Protein AF-A0A843H5Z6-F1 (afdb_monomer_lite)

Sequence (113 aa):
MSYNEYWYGNPEKLKYYREMDKINRKRKNFELWLQGRYIYEAVICASPATNPLSKAKKCYPYPDSPFPMSKKEAEEMAEAKRIEQYHEMLDRMKAEYDMQEIKKGGERNGRNN

pLDDT: mean 86.99, std 11.26, range [46.91, 97.69]

Secondary structure (DSSP, 8-state):
--HHHHHSS-TTHHHHHHHHHHHHHHHHHHHHHHHHHHHHHHHHHHHHHH-TT-S--SPPPPPSSPPPSSHHHHHHHHHHHHHHHHHHHHHHHHHHHHHHHHHHHHHHHTT--

Structure (mmCIF, N/CA/C/O backbone):
data_AF-A0A843H5Z6-F1
#
_entry.id   AF-A0A843H5Z6-F1
#
loop_
_atom_site.group_PDB
_atom_site.id
_atom_site.type_symbol
_atom_site.label_atom_id
_atom_site.label_alt_id
_atom_site.label_comp_id
_atom_site.label_asym_id
_atom_site.label_entity_id
_atom_site.label_seq_id
_atom_site.pdbx_PDB_ins_code
_atom_site.Cartn_x
_atom_site.Cartn_y
_atom_site.Cartn_z
_atom_site.occupancy
_atom_site.B_iso_or_equiv
_atom_site.auth_seq_id
_atom_site.auth_comp_id
_atom_site.auth_asym_id
_atom_site.auth_atom_id
_atom_site.pdbx_PDB_model_num
ATOM 1 N N . MET A 1 1 ? -25.137 -10.846 16.459 1.00 66.56 1 MET A N 1
ATOM 2 C CA . MET A 1 1 ? -25.658 -11.471 17.690 1.00 66.56 1 MET A CA 1
ATOM 3 C C . MET A 1 1 ? -26.375 -12.741 17.280 1.00 66.56 1 MET A C 1
ATOM 5 O O . MET A 1 1 ? -27.206 -12.659 16.382 1.00 66.56 1 MET A O 1
ATOM 9 N N . SER A 1 2 ? -26.024 -13.893 17.847 1.00 80.12 2 SER A N 1
ATOM 10 C CA . SER A 1 2 ? -26.783 -15.132 17.609 1.00 80.12 2 SER A CA 1
ATOM 11 C C . SER A 1 2 ? -28.034 -15.190 18.503 1.00 80.12 2 SER A C 1
ATOM 13 O O . SER A 1 2 ? -28.127 -14.438 19.473 1.00 80.12 2 SER A O 1
ATOM 15 N N . TYR A 1 3 ? -28.989 -16.081 18.201 1.00 80.69 3 TYR A N 1
ATOM 16 C CA . TYR A 1 3 ? -30.232 -16.243 18.976 1.00 80.69 3 TYR A CA 1
ATOM 17 C C . TYR A 1 3 ? -29.973 -16.534 20.465 1.00 80.69 3 TYR A C 1
ATOM 19 O O . TYR A 1 3 ? -30.519 -15.859 21.334 1.00 80.69 3 TYR A O 1
ATOM 27 N N . ASN A 1 4 ? -29.073 -17.475 20.768 1.00 81.44 4 ASN A N 1
ATOM 28 C CA . ASN A 1 4 ? -28.714 -17.810 22.151 1.00 81.44 4 ASN A CA 1
ATOM 29 C C . ASN A 1 4 ? -28.048 -16.640 22.882 1.00 81.44 4 ASN A C 1
ATOM 31 O O . ASN A 1 4 ? -28.260 -16.439 24.071 1.00 81.44 4 ASN A O 1
ATOM 35 N N . GLU A 1 5 ? -27.262 -15.840 22.170 1.00 77.69 5 GLU A N 1
ATOM 36 C CA . GLU A 1 5 ? -26.554 -14.699 22.747 1.00 77.69 5 GLU A CA 1
ATOM 37 C C . GLU A 1 5 ? -27.476 -13.500 23.010 1.00 77.69 5 GLU A C 1
ATOM 39 O O . GLU A 1 5 ? -27.168 -12.667 23.855 1.00 77.69 5 GLU A 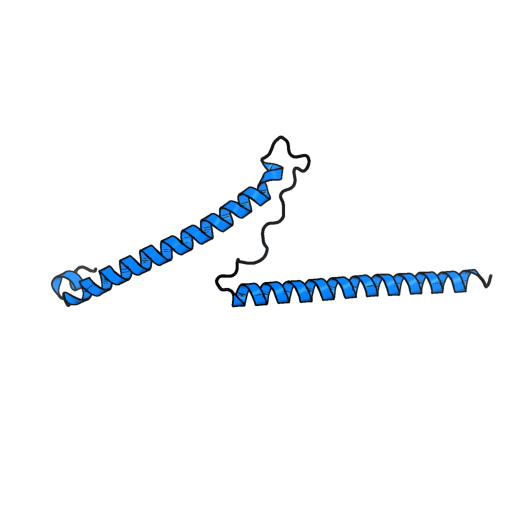O 1
ATOM 44 N N . TYR A 1 6 ? -28.622 -13.432 22.327 1.00 76.75 6 TYR A N 1
ATOM 45 C CA . TYR A 1 6 ? -29.661 -12.436 22.579 1.00 76.75 6 TYR A CA 1
ATOM 46 C C . TYR A 1 6 ? -30.485 -12.754 23.837 1.00 76.75 6 TYR A C 1
ATOM 48 O O . TYR A 1 6 ? -30.759 -11.849 24.618 1.00 76.75 6 TYR A O 1
ATOM 56 N N . TRP A 1 7 ? -30.850 -14.026 24.048 1.00 81.56 7 TRP A N 1
ATOM 57 C CA . TRP A 1 7 ? -31.701 -14.443 25.174 1.00 81.56 7 TRP A CA 1
ATOM 58 C C . TRP A 1 7 ? -30.931 -14.792 26.451 1.00 81.56 7 TRP A C 1
ATOM 60 O O . TRP A 1 7 ? -31.412 -14.513 27.545 1.00 81.56 7 TRP A O 1
ATOM 70 N N . TYR A 1 8 ? -29.742 -15.387 26.320 1.00 83.44 8 TYR A N 1
ATOM 71 C CA . TYR A 1 8 ? -28.949 -15.892 27.450 1.00 83.44 8 TYR A CA 1
ATOM 72 C C . TYR A 1 8 ? -27.614 -15.155 27.637 1.00 83.44 8 TYR A C 1
ATOM 74 O O . TYR A 1 8 ? -26.826 -15.498 28.517 1.00 83.44 8 TYR A O 1
ATOM 82 N N . GLY A 1 9 ? -27.311 -14.169 26.788 1.00 80.50 9 GLY A N 1
ATOM 83 C CA . GLY A 1 9 ? -26.059 -13.420 26.849 1.00 80.50 9 GLY A CA 1
ATOM 84 C C . GLY A 1 9 ? -26.050 -12.313 27.905 1.00 80.50 9 GLY A C 1
ATOM 85 O O . GLY A 1 9 ? -27.087 -11.827 28.346 1.00 80.50 9 GLY A O 1
ATOM 86 N N . ASN A 1 10 ? -24.846 -11.863 28.273 1.00 83.75 10 ASN A N 1
ATOM 87 C CA . ASN A 1 10 ? -24.678 -10.672 29.105 1.00 83.75 10 ASN A CA 1
ATOM 88 C C . ASN A 1 10 ? -25.042 -9.398 28.294 1.00 83.75 10 ASN A C 1
ATOM 90 O O . ASN A 1 10 ? -24.396 -9.144 27.268 1.00 83.75 10 ASN A O 1
ATOM 94 N N . PRO A 1 11 ? -26.007 -8.569 28.748 1.00 79.06 11 PRO A N 1
ATOM 95 C CA . PRO A 1 11 ? -26.407 -7.327 28.078 1.00 79.06 11 PRO A CA 1
ATOM 96 C C . PRO A 1 11 ? -25.265 -6.306 27.908 1.00 79.06 11 PRO A C 1
ATOM 98 O O . PRO A 1 11 ? -25.302 -5.498 26.978 1.00 79.06 11 PRO A O 1
ATOM 101 N N . GLU A 1 12 ? -24.203 -6.366 28.718 1.00 83.81 12 GLU A N 1
ATOM 102 C CA . GLU A 1 12 ? -23.014 -5.512 28.568 1.00 83.81 12 GLU A CA 1
ATOM 103 C C . GLU A 1 12 ? -22.273 -5.731 27.239 1.00 83.81 12 GLU A C 1
ATOM 105 O O . GLU A 1 12 ? -21.664 -4.797 26.705 1.00 83.81 12 GLU A O 1
ATOM 110 N N . LYS A 1 13 ? -22.378 -6.926 26.634 1.00 84.25 13 LYS A N 1
ATOM 111 C CA . LYS A 1 13 ? -21.783 -7.236 25.319 1.00 84.25 13 LYS A CA 1
ATOM 112 C C . LYS A 1 13 ? -22.261 -6.288 24.219 1.00 84.25 13 LYS A C 1
ATOM 114 O O . LYS A 1 13 ? -21.505 -5.981 23.296 1.00 84.25 13 LYS A O 1
ATOM 119 N N . LEU A 1 14 ? -23.487 -5.769 24.330 1.00 84.19 14 LEU A N 1
ATOM 120 C CA . LEU A 1 14 ? -24.053 -4.836 23.357 1.00 84.19 14 LEU A CA 1
ATOM 121 C C . LEU A 1 14 ? -23.208 -3.560 23.225 1.00 84.19 14 LEU A C 1
ATOM 123 O O . LEU A 1 14 ? -23.060 -3.034 22.120 1.00 84.19 14 LEU A O 1
ATOM 127 N N . LYS A 1 15 ? -22.617 -3.078 24.328 1.00 88.94 15 LYS A N 1
ATOM 128 C CA . LYS A 1 15 ? -21.718 -1.915 24.317 1.00 88.94 15 LYS A CA 1
ATOM 129 C C . LYS A 1 15 ? -20.490 -2.193 23.451 1.00 88.94 15 LYS A C 1
ATOM 131 O O . LYS A 1 15 ? -20.154 -1.386 22.589 1.00 88.94 15 LYS A O 1
ATOM 136 N N . TYR A 1 16 ? -19.870 -3.356 23.631 1.0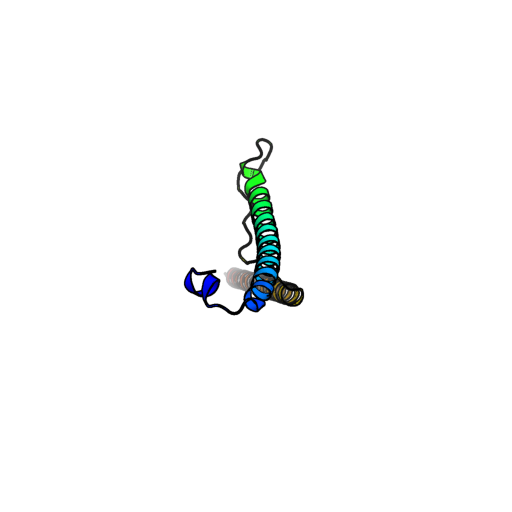0 91.19 16 TYR A N 1
ATOM 137 C CA . TYR A 1 16 ? -18.682 -3.746 22.876 1.00 91.19 16 TYR A CA 1
ATOM 138 C C . TYR A 1 16 ? -18.976 -3.961 21.391 1.00 91.19 16 TYR A C 1
ATOM 140 O O . TYR A 1 16 ? -18.203 -3.492 20.562 1.00 91.19 16 TYR A O 1
ATOM 148 N N . TYR A 1 17 ? -20.112 -4.566 21.025 1.00 90.38 17 TYR A N 1
ATOM 149 C CA . TYR A 1 17 ? -20.489 -4.704 19.612 1.00 90.38 17 TYR A CA 1
ATOM 150 C C . TYR A 1 17 ? -20.694 -3.357 18.916 1.00 90.38 17 TYR A C 1
ATOM 152 O O . TYR A 1 17 ? -20.300 -3.201 17.762 1.00 90.38 17 TYR A O 1
ATOM 160 N N . ARG A 1 18 ? -21.264 -2.366 19.611 1.00 91.44 18 ARG A N 1
ATOM 161 C CA . ARG A 1 18 ? -21.405 -1.005 19.070 1.00 91.44 18 ARG A CA 1
ATOM 162 C C . ARG A 1 18 ? -20.049 -0.351 18.830 1.00 91.44 18 ARG A C 1
ATOM 164 O O . ARG A 1 18 ? -19.851 0.266 17.787 1.00 91.44 18 ARG A O 1
ATOM 171 N N . GLU A 1 19 ? -19.116 -0.486 19.769 1.00 95.75 19 GLU A N 1
ATOM 172 C CA . GLU A 1 19 ? -17.754 0.028 19.585 1.00 95.75 19 GLU A CA 1
ATOM 173 C C . GLU A 1 19 ? -17.019 -0.698 18.456 1.00 95.75 19 GLU A C 1
ATOM 175 O O . GLU A 1 19 ? -16.370 -0.067 17.621 1.00 95.75 19 GLU A O 1
ATOM 180 N N . MET A 1 20 ? -17.192 -2.013 18.360 1.00 95.75 20 MET A N 1
ATOM 181 C CA . MET A 1 20 ? -16.616 -2.822 17.295 1.00 95.75 20 MET A CA 1
ATOM 182 C C . MET A 1 20 ? -17.148 -2.409 15.914 1.00 95.75 20 MET A C 1
ATOM 184 O O . MET A 1 20 ? -16.357 -2.229 14.991 1.00 95.75 20 MET A O 1
ATOM 188 N N . ASP A 1 21 ? -18.453 -2.158 15.774 1.00 96.44 21 ASP A N 1
ATOM 189 C CA . ASP A 1 21 ? -19.045 -1.656 14.527 1.00 96.44 21 ASP A CA 1
ATOM 190 C C . ASP A 1 21 ? -18.494 -0.271 14.144 1.00 96.44 21 ASP A C 1
ATOM 192 O O . ASP A 1 21 ? -18.116 -0.043 12.994 1.00 96.44 21 ASP A O 1
ATOM 196 N N . LYS A 1 22 ? -18.330 0.644 15.111 1.00 96.94 22 LYS A N 1
ATOM 197 C CA . LYS A 1 22 ? -17.685 1.948 14.862 1.00 96.94 22 LYS A CA 1
ATOM 198 C C . LYS A 1 22 ? -16.253 1.787 14.350 1.00 96.94 22 LYS A C 1
ATOM 200 O O . LYS A 1 22 ? -15.862 2.475 13.406 1.00 96.94 22 LYS A O 1
ATOM 205 N N . ILE A 1 23 ? -15.468 0.897 14.959 1.00 97.38 23 ILE A N 1
ATOM 206 C CA . ILE A 1 23 ? -14.092 0.609 14.531 1.00 97.38 23 ILE A CA 1
ATOM 207 C C . ILE A 1 23 ? -14.091 0.010 13.121 1.00 97.38 23 ILE A C 1
ATOM 209 O O . ILE A 1 23 ? -13.310 0.452 12.279 1.00 97.38 23 ILE A O 1
ATOM 213 N N . ASN A 1 24 ? -14.989 -0.932 12.834 1.00 97.19 24 ASN A N 1
ATOM 214 C CA . ASN A 1 24 ? -15.105 -1.564 11.521 1.00 97.19 24 ASN A CA 1
ATOM 215 C C . 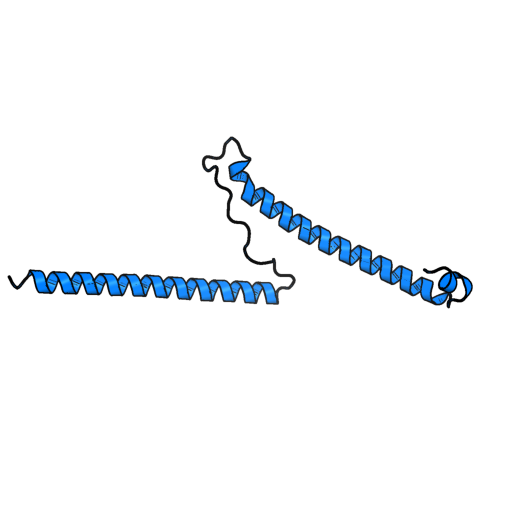ASN A 1 24 ? -15.465 -0.551 10.432 1.00 97.19 24 ASN A C 1
ATOM 217 O O . ASN A 1 24 ? -14.826 -0.531 9.384 1.00 97.19 24 ASN A O 1
ATOM 221 N N . ARG A 1 25 ? -16.415 0.354 10.693 1.00 97.12 25 ARG A N 1
ATOM 222 C CA . ARG A 1 25 ? -16.763 1.436 9.759 1.00 97.12 25 ARG A CA 1
ATOM 223 C C . ARG A 1 25 ? -15.579 2.361 9.488 1.00 97.12 25 ARG A C 1
ATOM 225 O O . ARG A 1 25 ? -15.330 2.705 8.337 1.00 97.12 25 ARG A O 1
ATOM 232 N N . LYS A 1 26 ? -14.817 2.729 10.526 1.00 97.56 26 LYS A N 1
ATOM 233 C CA . LYS A 1 26 ? -13.602 3.546 10.368 1.00 97.56 26 LYS A CA 1
ATOM 234 C C . LYS A 1 26 ? -12.548 2.830 9.525 1.00 97.56 26 LYS A C 1
ATOM 236 O O . LYS A 1 26 ? -12.039 3.423 8.581 1.00 97.56 26 LYS A O 1
ATOM 241 N N . ARG A 1 27 ? -12.259 1.559 9.826 1.00 97.00 27 ARG A N 1
ATOM 242 C CA . ARG A 1 27 ? -11.333 0.726 9.038 1.00 97.00 27 ARG A CA 1
ATOM 243 C C . ARG A 1 27 ? -11.771 0.652 7.579 1.00 97.00 27 ARG A C 1
ATOM 245 O O . ARG A 1 27 ? -10.973 0.946 6.697 1.00 97.00 27 ARG A O 1
ATOM 252 N N . LYS A 1 28 ? -13.058 0.388 7.336 1.00 97.69 28 LYS A N 1
ATOM 253 C CA . LYS A 1 28 ? -13.598 0.303 5.980 1.00 97.69 28 LYS A CA 1
ATOM 254 C C . LYS A 1 28 ? -13.460 1.614 5.211 1.00 97.69 28 LYS A C 1
ATOM 256 O O . LYS A 1 28 ? -13.132 1.594 4.031 1.00 97.69 28 LYS A O 1
ATOM 261 N N . ASN A 1 29 ? -13.666 2.748 5.875 1.00 97.19 29 ASN A N 1
ATOM 262 C CA . ASN A 1 29 ? -13.458 4.056 5.263 1.00 97.19 29 ASN A CA 1
ATOM 263 C C . ASN A 1 29 ? -11.999 4.256 4.819 1.00 97.19 29 ASN A C 1
ATOM 265 O O . ASN A 1 29 ? -11.765 4.704 3.702 1.00 97.19 29 ASN A O 1
ATOM 269 N N . PHE A 1 30 ? -11.022 3.880 5.652 1.00 95.12 30 PHE A N 1
ATOM 270 C CA . PHE A 1 30 ? -9.604 3.951 5.275 1.00 95.12 30 PHE A CA 1
ATOM 271 C C . PHE A 1 30 ? -9.261 3.022 4.104 1.00 95.12 30 PHE A C 1
ATOM 273 O O . PHE A 1 30 ? -8.575 3.448 3.177 1.00 95.12 30 PHE A O 1
ATOM 280 N N . GLU A 1 31 ? -9.775 1.789 4.103 1.00 95.50 31 GLU A N 1
ATOM 281 C CA . GLU A 1 31 ? -9.594 0.844 2.992 1.00 95.50 31 GLU A CA 1
ATOM 282 C C . GLU A 1 31 ? -10.151 1.389 1.673 1.00 95.50 31 GLU A C 1
ATOM 284 O O . GLU A 1 31 ? -9.481 1.324 0.645 1.00 95.50 31 GLU A O 1
ATOM 289 N N . LEU A 1 32 ? -11.362 1.955 1.696 1.00 97.31 32 LEU A N 1
ATOM 290 C CA . LEU A 1 32 ? -11.990 2.544 0.511 1.00 97.31 32 LEU A CA 1
ATOM 291 C C . LEU A 1 32 ? -11.207 3.753 -0.002 1.00 97.31 32 LEU A C 1
ATOM 293 O O . LEU A 1 32 ? -11.095 3.950 -1.210 1.00 97.31 32 LEU A O 1
ATOM 297 N N . TRP A 1 33 ? -10.629 4.543 0.901 1.00 95.62 33 TRP A N 1
ATOM 298 C CA . TRP A 1 33 ? -9.798 5.680 0.525 1.00 95.62 33 TRP A CA 1
ATOM 299 C C . TRP A 1 33 ? -8.501 5.231 -0.161 1.00 95.62 33 TRP A C 1
ATOM 301 O O . TRP A 1 33 ? -8.128 5.763 -1.208 1.00 95.62 33 TRP A O 1
ATOM 311 N N . LEU A 1 34 ? -7.858 4.187 0.372 1.00 94.69 34 LEU A N 1
ATOM 312 C CA . LEU A 1 34 ? -6.692 3.563 -0.252 1.00 94.69 34 LEU A CA 1
ATOM 313 C C . LEU A 1 34 ? -7.042 2.961 -1.623 1.00 94.69 34 LEU A C 1
ATOM 315 O O . LEU A 1 34 ? -6.315 3.173 -2.592 1.00 94.69 34 LEU A O 1
ATOM 319 N N . GLN A 1 35 ? -8.178 2.268 -1.729 1.00 95.69 35 GLN A N 1
ATOM 320 C CA . GLN A 1 35 ? -8.677 1.727 -2.993 1.00 95.69 35 GLN A CA 1
ATOM 321 C C . GLN A 1 35 ? -8.922 2.836 -4.024 1.00 95.69 35 GLN A C 1
ATOM 323 O O . GLN A 1 35 ? -8.512 2.704 -5.176 1.00 95.69 35 GLN A O 1
ATOM 328 N N . GLY A 1 36 ? -9.543 3.944 -3.613 1.00 96.56 36 GLY A N 1
ATOM 329 C CA . GLY A 1 36 ? -9.778 5.100 -4.474 1.00 96.56 36 GLY A CA 1
ATOM 330 C C . GLY A 1 36 ? -8.482 5.671 -5.044 1.00 96.56 36 GLY A C 1
ATOM 331 O O . GLY A 1 36 ? -8.427 6.006 -6.224 1.00 96.56 36 GLY A O 1
ATOM 332 N N . ARG A 1 37 ? -7.409 5.697 -4.246 1.00 95.44 37 ARG A N 1
ATOM 333 C CA . ARG A 1 37 ? -6.087 6.123 -4.712 1.00 95.44 37 ARG A CA 1
ATOM 334 C C . ARG A 1 37 ? -5.496 5.185 -5.769 1.00 95.44 37 ARG A C 1
ATOM 336 O O . ARG A 1 37 ? -4.959 5.670 -6.758 1.00 95.44 37 ARG A O 1
ATOM 343 N N . TYR A 1 38 ? -5.623 3.870 -5.599 1.00 96.12 38 TYR A N 1
ATOM 344 C CA . TYR A 1 38 ? -5.185 2.905 -6.617 1.00 96.12 38 TYR A CA 1
ATOM 345 C C . TYR A 1 38 ? -5.992 3.019 -7.918 1.00 96.12 38 TYR A C 1
ATOM 347 O O . TYR A 1 38 ? -5.417 2.994 -9.003 1.00 96.12 38 TYR A O 1
ATOM 355 N N . ILE A 1 39 ? -7.314 3.205 -7.825 1.00 96.38 39 ILE A N 1
ATOM 356 C CA . ILE A 1 39 ? -8.174 3.423 -8.999 1.00 96.38 39 ILE A CA 1
ATOM 357 C C . ILE A 1 39 ? -7.777 4.713 -9.722 1.00 96.38 39 ILE A C 1
ATOM 359 O O . ILE A 1 39 ? -7.661 4.723 -10.944 1.00 96.38 39 ILE A O 1
ATOM 363 N N . TYR A 1 40 ? -7.543 5.790 -8.973 1.00 95.56 40 TYR A N 1
ATOM 364 C CA . TYR A 1 40 ? -7.098 7.065 -9.525 1.00 95.56 40 TYR A CA 1
ATOM 365 C C . TYR A 1 40 ? -5.785 6.921 -10.304 1.00 95.56 40 TYR A C 1
ATOM 367 O O . TYR A 1 40 ? -5.702 7.360 -11.451 1.00 95.56 40 TYR A O 1
ATOM 375 N N . GLU A 1 41 ? -4.796 6.237 -9.723 1.00 95.25 41 GLU A N 1
ATOM 376 C CA . GLU A 1 41 ? -3.521 5.966 -10.390 1.00 95.25 41 GLU A CA 1
ATOM 377 C C . GLU A 1 41 ? -3.721 5.143 -11.669 1.00 95.25 41 GLU A C 1
ATOM 379 O O . GLU A 1 41 ? -3.206 5.501 -12.724 1.00 95.25 41 GLU A O 1
ATOM 384 N N . ALA A 1 42 ? -4.544 4.090 -11.621 1.00 94.69 42 ALA A N 1
ATOM 385 C CA . ALA A 1 42 ? -4.834 3.259 -12.789 1.00 94.69 42 ALA A CA 1
ATOM 386 C C . ALA A 1 42 ? -5.475 4.058 -13.938 1.00 94.69 42 ALA A C 1
ATOM 388 O O . ALA A 1 42 ? -5.121 3.862 -15.103 1.00 94.69 42 ALA A O 1
ATOM 389 N N . VAL A 1 43 ? -6.388 4.984 -13.625 1.00 94.69 43 VAL A N 1
ATOM 390 C CA . VAL A 1 43 ? -7.014 5.866 -14.623 1.00 94.69 43 VAL A CA 1
ATOM 391 C C . VAL A 1 43 ? -5.983 6.804 -15.249 1.00 94.69 43 VAL A C 1
ATOM 393 O O . VAL A 1 43 ? -5.998 6.995 -16.465 1.00 94.69 43 VAL A O 1
ATOM 396 N N . ILE A 1 44 ? -5.057 7.351 -14.457 1.00 93.25 44 ILE A N 1
ATOM 397 C CA . ILE A 1 44 ? -3.954 8.168 -14.980 1.00 93.25 44 ILE A CA 1
ATOM 398 C C . ILE A 1 44 ? -3.046 7.333 -15.879 1.00 93.25 44 ILE A C 1
ATOM 400 O O . ILE A 1 44 ? -2.729 7.765 -16.988 1.00 93.25 44 ILE A O 1
ATOM 404 N N . CYS A 1 45 ? -2.670 6.127 -15.451 1.00 93.19 45 CYS A N 1
ATOM 405 C CA . CYS A 1 45 ? -1.852 5.223 -16.254 1.00 93.19 45 CYS A CA 1
ATOM 406 C C . CYS A 1 45 ? -2.517 4.901 -17.601 1.00 93.19 45 CYS A C 1
ATOM 408 O O . CYS A 1 45 ? -1.843 4.872 -18.631 1.00 93.19 45 CYS A O 1
ATOM 410 N N . ALA A 1 46 ? -3.841 4.721 -17.611 1.00 93.44 46 ALA A N 1
ATOM 411 C CA . ALA A 1 46 ? -4.630 4.458 -18.812 1.00 93.44 46 ALA A CA 1
ATOM 412 C C . ALA A 1 46 ? -4.960 5.713 -19.646 1.00 93.44 46 ALA A C 1
ATOM 414 O O . ALA A 1 46 ? -5.411 5.581 -20.785 1.00 93.44 46 ALA A O 1
ATOM 415 N N . SER A 1 47 ? -4.719 6.920 -19.121 1.00 93.19 47 SER A N 1
ATOM 416 C CA . SER A 1 47 ? -5.071 8.199 -19.756 1.00 93.19 47 SER A CA 1
ATOM 417 C C . SER A 1 47 ? -4.590 8.334 -21.210 1.00 93.19 47 SER A C 1
ATOM 419 O O . SER A 1 47 ? -5.388 8.736 -22.057 1.00 93.19 47 SER A O 1
ATOM 421 N N . PRO A 1 48 ? -3.353 7.942 -21.584 1.00 91.75 48 PRO A N 1
ATOM 422 C CA . PRO A 1 48 ? -2.908 8.050 -22.975 1.00 91.75 48 PRO A CA 1
ATOM 423 C C . PRO A 1 48 ? -3.688 7.152 -23.947 1.00 91.75 48 PRO A C 1
ATOM 425 O O . PRO A 1 48 ? -3.812 7.484 -25.123 1.00 91.75 48 PRO A O 1
ATOM 428 N N . ALA A 1 49 ? -4.216 6.020 -23.471 1.00 90.12 49 ALA A N 1
ATOM 429 C CA . ALA A 1 49 ? -4.992 5.092 -24.290 1.00 90.12 49 ALA A CA 1
ATOM 430 C C . ALA A 1 49 ? -6.456 5.530 -24.444 1.00 90.12 49 ALA A C 1
ATOM 432 O O . ALA A 1 49 ? -7.071 5.260 -25.474 1.00 90.12 49 ALA A O 1
ATOM 433 N N . THR A 1 50 ? -7.013 6.204 -23.435 1.00 88.94 50 THR A N 1
ATOM 434 C CA . THR A 1 50 ? -8.409 6.668 -23.436 1.00 88.94 50 THR A CA 1
ATOM 435 C C . THR A 1 50 ? -8.573 8.081 -23.989 1.00 88.94 50 THR A C 1
ATOM 437 O O . THR A 1 50 ? -9.659 8.422 -24.453 1.00 88.94 50 THR A O 1
ATOM 440 N N . ASN A 1 51 ? -7.517 8.900 -23.980 1.00 90.62 51 ASN A N 1
ATOM 441 C CA . ASN A 1 51 ? -7.529 10.261 -24.503 1.00 90.62 51 ASN A CA 1
ATOM 442 C C . ASN A 1 51 ? -7.358 10.281 -26.040 1.00 90.62 51 ASN A C 1
ATOM 444 O O . ASN A 1 51 ? -6.259 10.005 -26.531 1.00 90.62 51 ASN A O 1
ATOM 448 N N . PRO A 1 52 ? -8.378 10.703 -26.816 1.00 88.81 52 PRO A N 1
ATOM 449 C CA . PRO A 1 52 ? -8.302 10.760 -28.280 1.00 88.81 52 PRO A CA 1
ATOM 450 C C . PRO A 1 52 ? -7.253 11.745 -28.813 1.00 88.81 52 PRO A C 1
ATOM 452 O O . PRO A 1 52 ? -6.817 11.622 -29.955 1.00 88.81 52 PRO A O 1
ATOM 455 N N . LEU A 1 53 ? -6.859 12.728 -27.998 1.00 90.75 53 LEU A N 1
ATOM 456 C CA . LEU A 1 53 ? -5.879 13.757 -28.348 1.00 90.75 53 LEU A CA 1
ATOM 457 C C . LEU A 1 53 ? -4.442 13.359 -27.975 1.00 90.75 53 LEU A C 1
ATOM 459 O O . LEU A 1 53 ? -3.503 14.106 -28.260 1.00 90.75 53 LEU A O 1
ATOM 463 N N . SER A 1 54 ? -4.244 12.208 -27.324 1.00 89.19 54 SER A N 1
ATOM 464 C CA . SER A 1 54 ? -2.909 11.753 -26.945 1.00 89.19 54 SER A CA 1
ATOM 465 C C . SER A 1 54 ? -2.104 11.318 -28.168 1.00 89.19 54 SER A C 1
ATOM 467 O O . SER A 1 54 ? -2.548 10.515 -28.988 1.00 89.19 54 SER A O 1
ATOM 469 N N . LYS A 1 55 ? -0.860 11.800 -28.260 1.00 86.31 55 LYS A N 1
ATOM 470 C CA . LYS A 1 55 ? 0.101 11.353 -29.284 1.00 86.31 55 LYS A CA 1
ATOM 471 C C . LYS A 1 55 ? 0.606 9.933 -29.017 1.00 86.31 55 LYS A C 1
ATOM 473 O O . LYS A 1 55 ? 0.959 9.217 -29.950 1.00 86.31 55 LYS A O 1
ATOM 478 N N . ALA A 1 56 ? 0.648 9.530 -27.748 1.00 80.62 56 ALA A N 1
ATOM 479 C CA . ALA A 1 56 ? 1.063 8.203 -27.321 1.00 80.62 56 ALA A CA 1
ATOM 480 C C . ALA A 1 56 ? -0.174 7.382 -26.948 1.00 80.62 56 ALA A C 1
ATOM 482 O O . ALA A 1 56 ? -0.922 7.770 -26.061 1.00 80.62 56 ALA A O 1
ATOM 483 N N . LYS A 1 57 ? -0.378 6.235 -27.602 1.00 85.12 57 LYS A N 1
ATOM 484 C CA . LYS A 1 57 ? -1.506 5.331 -27.304 1.00 85.12 57 LYS A CA 1
ATOM 485 C C . LYS A 1 57 ? -1.192 4.277 -26.238 1.00 85.12 57 LYS A C 1
ATOM 487 O O . LYS A 1 57 ? -2.072 3.514 -25.856 1.00 85.12 57 LYS A O 1
ATOM 492 N N . LYS A 1 58 ? 0.068 4.179 -25.804 1.00 90.12 58 LYS A N 1
ATOM 493 C CA . LYS A 1 58 ? 0.498 3.199 -24.799 1.00 90.12 58 LYS A CA 1
ATOM 494 C C . LYS A 1 58 ? 0.261 3.757 -23.400 1.00 90.12 58 LYS A C 1
ATOM 496 O O . LYS A 1 58 ? 0.638 4.895 -23.133 1.00 90.12 58 LYS A O 1
ATOM 501 N N . CYS A 1 59 ? -0.330 2.941 -22.534 1.00 91.38 59 CYS A N 1
ATOM 502 C CA . CYS A 1 59 ? -0.499 3.260 -21.122 1.00 91.38 59 CYS A CA 1
ATOM 503 C C . CYS A 1 59 ? 0.859 3.431 -20.430 1.00 91.38 59 CYS A C 1
ATOM 505 O O . CYS A 1 59 ? 1.836 2.772 -20.798 1.00 91.38 59 CYS A O 1
ATOM 507 N N . TYR A 1 60 ? 0.899 4.282 -19.408 1.00 91.50 60 TYR A N 1
ATOM 508 C CA . TYR A 1 60 ? 2.026 4.313 -18.480 1.00 91.50 60 TYR A CA 1
ATOM 509 C C . TYR A 1 60 ? 2.038 3.033 -17.630 1.00 91.50 60 TYR A C 1
ATOM 511 O O . TYR A 1 60 ? 0.970 2.457 -17.390 1.00 91.50 60 TYR A O 1
ATOM 519 N N . PRO A 1 61 ? 3.217 2.572 -17.178 1.00 92.44 61 PRO A N 1
ATOM 520 C CA . PRO A 1 61 ? 3.296 1.440 -16.265 1.00 92.44 61 PRO A CA 1
ATOM 521 C C . PRO A 1 61 ? 2.566 1.765 -14.959 1.00 92.44 61 PRO A C 1
ATOM 523 O O . PRO A 1 61 ? 2.619 2.891 -14.462 1.00 92.44 61 PRO A O 1
ATOM 526 N N . TYR A 1 62 ? 1.854 0.775 -14.432 1.00 93.19 62 TYR A N 1
ATOM 527 C CA . TYR A 1 62 ? 1.241 0.850 -13.111 1.00 93.19 62 TYR A CA 1
ATOM 528 C C . TYR A 1 62 ? 2.312 0.606 -12.033 1.00 93.19 62 TYR A C 1
ATOM 530 O O . TYR A 1 62 ? 3.296 -0.069 -12.333 1.00 93.19 62 TYR A O 1
ATOM 538 N N . PRO A 1 63 ? 2.163 1.121 -10.799 1.00 90.06 63 PRO A N 1
ATOM 539 C CA . PRO A 1 63 ? 3.135 0.866 -9.743 1.00 90.06 63 PRO A CA 1
ATOM 540 C C . PRO A 1 63 ? 3.334 -0.631 -9.473 1.00 90.06 63 PRO A C 1
ATOM 542 O O . PRO A 1 63 ? 2.372 -1.355 -9.217 1.00 90.06 63 PRO A O 1
ATOM 545 N N . ASP A 1 64 ? 4.593 -1.069 -9.466 1.00 89.62 64 ASP A N 1
ATOM 546 C CA . ASP A 1 64 ? 4.964 -2.467 -9.203 1.00 89.62 64 ASP A CA 1
ATOM 547 C C . ASP A 1 64 ? 4.869 -2.845 -7.718 1.00 89.62 64 ASP A C 1
ATOM 549 O O . ASP A 1 64 ? 4.821 -4.024 -7.366 1.00 89.62 64 ASP A O 1
ATOM 553 N N . SER A 1 65 ? 4.834 -1.846 -6.829 1.00 89.75 65 SER A N 1
ATOM 554 C CA . SER A 1 65 ? 4.782 -2.043 -5.384 1.00 89.75 65 SER A CA 1
ATOM 555 C C . SER A 1 65 ? 3.606 -1.309 -4.726 1.00 89.75 65 SER A C 1
ATOM 557 O O . SER A 1 65 ? 3.168 -0.258 -5.210 1.00 89.75 65 SER A O 1
ATOM 559 N N . PRO A 1 66 ? 3.088 -1.839 -3.599 1.00 90.94 66 PRO A N 1
ATOM 560 C CA . PRO A 1 66 ? 2.065 -1.164 -2.817 1.00 90.94 66 PRO A CA 1
ATOM 561 C C . PRO A 1 66 ? 2.533 0.192 -2.298 1.00 90.94 66 PRO A C 1
ATOM 563 O O . PRO A 1 66 ? 3.717 0.441 -2.068 1.00 90.94 66 PRO A O 1
ATOM 566 N N . PHE A 1 67 ? 1.569 1.066 -2.049 1.00 90.38 67 PHE A N 1
ATOM 567 C CA . PHE A 1 67 ? 1.845 2.350 -1.434 1.00 90.38 67 PHE A CA 1
ATOM 568 C C . PHE A 1 67 ? 2.170 2.224 0.060 1.00 90.38 67 PHE A C 1
ATOM 570 O O . PHE A 1 67 ? 1.563 1.396 0.741 1.00 90.38 67 PHE A O 1
ATOM 577 N N . PRO A 1 68 ? 3.082 3.067 0.581 1.00 92.06 68 PRO A N 1
ATOM 578 C CA . PRO A 1 68 ? 3.463 3.034 1.989 1.00 92.06 68 PRO A CA 1
ATOM 579 C C . PRO A 1 68 ? 2.280 3.400 2.879 1.00 92.06 68 PRO A C 1
ATOM 581 O O . PRO A 1 68 ? 1.571 4.374 2.611 1.00 92.06 68 PRO A O 1
ATOM 584 N N . MET A 1 69 ? 2.109 2.659 3.971 1.00 86.19 69 MET A N 1
ATOM 585 C CA . MET A 1 69 ? 1.090 2.930 4.986 1.00 86.19 69 MET A CA 1
ATOM 586 C C . MET A 1 69 ? 1.645 3.780 6.133 1.00 86.19 69 MET A C 1
ATOM 588 O O . MET A 1 69 ? 0.880 4.436 6.845 1.00 86.19 69 MET A O 1
ATOM 592 N N . SER A 1 70 ? 2.970 3.816 6.299 1.00 90.69 70 SER A N 1
ATOM 593 C CA . SER A 1 70 ? 3.660 4.635 7.296 1.00 90.69 70 SER A CA 1
ATOM 594 C C . SER A 1 70 ? 4.782 5.487 6.691 1.00 90.69 70 SER A C 1
ATOM 596 O O . SER A 1 70 ? 5.276 5.230 5.595 1.00 90.69 70 SER A O 1
ATOM 598 N N . LYS A 1 71 ? 5.204 6.534 7.416 1.00 90.38 71 LYS A N 1
ATOM 599 C CA . LYS A 1 71 ? 6.325 7.391 6.985 1.00 90.38 71 LYS A CA 1
ATOM 600 C C . LYS A 1 71 ? 7.643 6.620 6.896 1.00 90.38 71 LYS A C 1
ATOM 602 O O . LYS A 1 71 ? 8.397 6.839 5.961 1.00 90.38 71 LYS A O 1
ATOM 607 N N . LYS A 1 72 ? 7.874 5.696 7.832 1.00 93.06 72 LYS A N 1
ATOM 608 C CA . LYS A 1 72 ? 9.069 4.847 7.843 1.00 93.06 72 LYS A CA 1
ATOM 609 C C . LYS A 1 72 ? 9.121 3.949 6.611 1.00 93.06 72 LYS A C 1
ATOM 611 O O . LYS A 1 72 ? 10.117 3.956 5.910 1.00 93.06 72 LYS A O 1
ATOM 616 N N . GLU A 1 73 ? 8.012 3.286 6.278 1.00 90.75 73 GLU A N 1
ATOM 617 C CA . GLU A 1 73 ? 7.917 2.492 5.043 1.00 90.75 73 GLU A CA 1
ATOM 618 C C . GLU A 1 73 ? 8.156 3.342 3.787 1.00 90.75 73 GLU A C 1
ATOM 620 O O . GLU A 1 73 ? 8.762 2.878 2.825 1.00 90.75 73 GLU A O 1
ATOM 625 N N . ALA A 1 74 ? 7.683 4.593 3.775 1.00 90.75 74 ALA A N 1
ATOM 626 C CA . ALA A 1 74 ? 7.930 5.504 2.661 1.00 90.75 74 ALA A CA 1
ATOM 627 C C . ALA A 1 74 ? 9.418 5.869 2.529 1.00 90.75 74 ALA A C 1
ATOM 629 O O . ALA A 1 74 ? 9.931 5.923 1.412 1.00 90.75 74 ALA A O 1
ATOM 630 N N . GLU A 1 75 ? 10.099 6.114 3.650 1.00 92.44 75 GLU A N 1
ATOM 631 C CA . GLU A 1 75 ? 11.535 6.404 3.703 1.00 92.44 75 GLU A CA 1
ATOM 632 C C . GLU A 1 75 ? 12.365 5.187 3.273 1.00 92.44 75 GLU A C 1
ATOM 634 O O . GLU A 1 75 ? 13.206 5.318 2.387 1.00 92.44 75 GLU A O 1
ATOM 639 N N . GLU A 1 76 ? 12.058 4.001 3.801 1.00 91.38 76 GLU A N 1
ATOM 640 C CA . GLU A 1 76 ? 12.724 2.739 3.453 1.00 91.38 76 GLU A CA 1
ATOM 641 C C . GLU A 1 76 ? 12.564 2.401 1.965 1.00 91.38 76 GLU A C 1
ATOM 643 O O . GLU A 1 76 ? 13.537 2.072 1.289 1.00 91.38 76 GLU A O 1
ATOM 648 N N . MET A 1 77 ? 11.357 2.547 1.405 1.00 88.56 77 MET A N 1
ATOM 649 C CA . MET A 1 77 ? 11.145 2.345 -0.033 1.00 88.56 77 MET A CA 1
ATOM 650 C C . MET A 1 77 ? 11.870 3.385 -0.888 1.00 88.56 77 MET A C 1
ATOM 652 O O . MET A 1 77 ? 12.338 3.065 -1.982 1.00 88.56 77 MET A O 1
ATOM 656 N N . ALA A 1 78 ? 11.957 4.634 -0.427 1.00 89.06 78 ALA A N 1
ATOM 657 C CA . ALA A 1 78 ? 12.700 5.667 -1.135 1.00 89.06 78 ALA A CA 1
ATOM 658 C C . ALA A 1 78 ? 14.208 5.386 -1.110 1.00 89.06 78 ALA A C 1
ATOM 660 O O . ALA A 1 78 ? 14.879 5.589 -2.120 1.00 89.06 78 ALA A O 1
ATOM 661 N N . GLU A 1 79 ? 14.735 4.906 0.014 1.00 91.94 79 GLU A N 1
ATOM 662 C CA . GLU A 1 79 ? 16.132 4.508 0.154 1.00 91.94 79 GLU A CA 1
ATOM 663 C C . GLU A 1 79 ? 16.457 3.284 -0.708 1.00 91.94 79 GLU A C 1
ATOM 665 O O . GLU A 1 79 ? 17.408 3.335 -1.487 1.00 91.94 79 GLU A O 1
ATOM 670 N N . ALA A 1 80 ? 15.616 2.246 -0.682 1.00 89.69 80 ALA A N 1
ATOM 671 C CA . ALA A 1 80 ? 15.766 1.068 -1.535 1.00 89.69 80 ALA A CA 1
ATOM 672 C C . ALA A 1 80 ? 15.816 1.442 -3.025 1.00 89.69 80 ALA A C 1
ATOM 674 O O . ALA A 1 80 ? 16.728 1.022 -3.736 1.00 89.69 80 ALA A O 1
ATOM 675 N N . LYS A 1 81 ? 14.909 2.320 -3.483 1.00 88.62 81 LYS A N 1
ATOM 676 C CA . LYS A 1 81 ? 14.921 2.829 -4.865 1.00 88.62 81 LYS A CA 1
ATOM 677 C C . LYS A 1 81 ? 16.189 3.612 -5.200 1.00 88.62 81 LYS A C 1
ATOM 679 O O . LYS A 1 81 ? 16.679 3.514 -6.318 1.00 88.62 81 LYS A O 1
ATOM 684 N N . ARG A 1 82 ? 16.734 4.397 -4.263 1.00 91.44 82 ARG A N 1
ATOM 685 C CA . ARG A 1 82 ? 17.997 5.127 -4.487 1.00 91.44 82 ARG A CA 1
ATOM 686 C C . ARG A 1 82 ? 19.181 4.179 -4.615 1.00 91.44 82 ARG A C 1
ATOM 688 O O . ARG A 1 82 ? 20.032 4.398 -5.470 1.00 91.44 82 ARG A O 1
ATOM 695 N N . ILE A 1 83 ? 19.234 3.151 -3.771 1.00 92.94 83 ILE A N 1
ATOM 696 C CA . ILE A 1 83 ? 20.286 2.133 -3.806 1.00 92.94 83 ILE A CA 1
ATOM 697 C C . ILE A 1 83 ? 20.219 1.364 -5.130 1.00 92.94 83 ILE A C 1
ATOM 699 O O . ILE A 1 83 ? 21.235 1.230 -5.806 1.00 92.94 83 ILE A O 1
ATOM 703 N N . GLU A 1 84 ? 19.026 0.941 -5.550 1.00 91.62 84 GLU A N 1
ATOM 704 C CA . GLU A 1 84 ? 18.804 0.266 -6.834 1.00 91.62 84 GLU A CA 1
ATOM 705 C C . GLU A 1 84 ? 19.248 1.133 -8.023 1.00 91.62 84 GLU A C 1
ATOM 707 O O . GLU A 1 84 ? 20.041 0.690 -8.852 1.00 91.62 84 GLU A O 1
ATOM 712 N N . GLN A 1 85 ? 18.839 2.405 -8.050 1.00 91.00 85 GLN A N 1
ATOM 713 C CA . GLN A 1 85 ? 19.265 3.364 -9.076 1.00 91.00 85 GLN A CA 1
ATOM 714 C C . GLN A 1 85 ? 20.783 3.574 -9.093 1.00 91.00 85 GLN A C 1
ATOM 716 O O . GLN A 1 85 ? 21.381 3.732 -10.157 1.00 91.00 85 GLN A O 1
ATOM 721 N N . TYR A 1 86 ? 21.422 3.595 -7.922 1.00 93.19 86 TYR A N 1
ATOM 722 C CA . TYR A 1 86 ? 22.871 3.729 -7.813 1.00 93.19 86 TYR A CA 1
ATOM 723 C C . TYR A 1 86 ? 23.601 2.502 -8.371 1.00 93.19 86 TYR A C 1
ATOM 725 O O . TYR A 1 86 ? 24.546 2.662 -9.143 1.00 93.19 86 TYR A O 1
ATOM 733 N N . HIS A 1 87 ? 23.136 1.293 -8.047 1.00 92.81 87 HIS A N 1
ATOM 734 C CA . HIS A 1 87 ? 23.680 0.059 -8.614 1.00 92.81 87 HIS A CA 1
ATOM 735 C C . HIS A 1 87 ? 23.515 0.009 -10.136 1.00 92.81 87 HIS A C 1
ATOM 737 O O . HIS A 1 87 ? 24.494 -0.245 -10.833 1.00 92.81 87 HIS A O 1
ATOM 743 N N . GLU A 1 88 ? 22.338 0.358 -10.663 1.00 93.31 88 GLU A N 1
ATOM 744 C CA . GLU A 1 88 ? 22.102 0.398 -12.112 1.00 93.31 88 GLU A CA 1
ATOM 745 C C . GLU A 1 88 ? 23.041 1.394 -12.822 1.00 93.31 88 GLU A C 1
ATOM 747 O O . GLU A 1 88 ? 23.577 1.112 -13.898 1.00 93.31 88 GLU A O 1
ATOM 752 N N . MET A 1 89 ? 23.294 2.555 -12.207 1.00 93.50 89 MET A N 1
ATOM 753 C CA . MET A 1 89 ? 24.248 3.539 -12.729 1.00 93.50 89 MET A CA 1
ATOM 754 C C . MET A 1 89 ? 25.688 3.019 -12.733 1.00 93.50 89 MET A C 1
ATOM 756 O O . MET A 1 89 ? 26.406 3.227 -13.714 1.00 93.50 89 MET A O 1
ATOM 760 N N . LEU A 1 90 ? 26.118 2.346 -11.663 1.00 94.31 90 LEU A N 1
ATOM 761 C CA . LEU A 1 90 ? 27.449 1.741 -11.595 1.00 94.31 90 LEU A CA 1
ATOM 762 C C . LEU A 1 90 ? 27.627 0.648 -12.651 1.00 94.31 90 LEU A C 1
ATOM 764 O O . LEU A 1 90 ? 28.660 0.619 -13.320 1.00 94.31 90 LEU A O 1
ATOM 768 N N . ASP A 1 91 ? 26.621 -0.204 -12.839 1.00 94.00 91 ASP A N 1
ATOM 769 C CA . ASP A 1 91 ? 26.651 -1.272 -13.839 1.00 94.00 91 ASP A CA 1
ATOM 770 C C . ASP A 1 91 ? 26.741 -0.707 -15.260 1.00 94.00 91 ASP A C 1
ATOM 772 O O . ASP A 1 91 ? 27.546 -1.181 -16.067 1.00 94.00 91 ASP A O 1
ATOM 776 N N . ARG A 1 92 ? 25.993 0.367 -15.558 1.00 92.75 92 ARG A N 1
ATOM 777 C CA . ARG A 1 92 ? 26.130 1.097 -16.828 1.00 92.75 92 ARG A CA 1
ATOM 778 C C . ARG A 1 92 ? 27.527 1.672 -17.017 1.00 92.75 92 ARG A C 1
ATOM 780 O O . ARG A 1 92 ? 28.115 1.458 -18.073 1.00 92.75 92 ARG A O 1
ATOM 787 N N . MET A 1 93 ? 28.069 2.366 -16.015 1.00 93.44 93 MET A N 1
ATOM 788 C CA . MET A 1 93 ? 29.420 2.932 -16.115 1.00 93.44 93 MET A CA 1
ATOM 789 C C . MET A 1 93 ? 30.480 1.851 -16.323 1.00 93.44 93 MET A C 1
ATOM 791 O O . MET A 1 93 ? 31.399 2.034 -17.119 1.00 93.44 93 MET A O 1
ATOM 795 N N . LYS A 1 94 ? 30.352 0.716 -15.633 1.00 93.62 94 LYS A N 1
ATOM 796 C CA . LYS A 1 94 ? 31.262 -0.416 -15.797 1.00 93.62 94 LYS A CA 1
ATOM 797 C C . LYS A 1 94 ? 31.183 -0.991 -17.211 1.00 93.62 94 LYS A C 1
ATOM 799 O O . LYS A 1 94 ? 32.215 -1.157 -17.851 1.00 93.62 94 LYS A O 1
ATOM 804 N N . ALA A 1 95 ? 29.974 -1.210 -17.729 1.00 91.31 95 ALA A N 1
ATOM 805 C CA . ALA A 1 95 ? 29.780 -1.677 -19.099 1.00 91.31 95 ALA A CA 1
ATOM 806 C C . ALA A 1 95 ? 30.363 -0.697 -20.134 1.00 91.31 95 ALA A C 1
ATOM 808 O O . ALA A 1 95 ? 30.977 -1.116 -21.115 1.00 91.31 95 ALA A O 1
ATOM 809 N N . GLU A 1 96 ? 30.215 0.612 -19.918 1.00 88.62 96 GLU A N 1
ATOM 810 C CA . GLU A 1 96 ? 30.825 1.634 -20.774 1.00 88.62 96 GLU A CA 1
ATOM 811 C C . GLU A 1 96 ? 32.357 1.600 -20.726 1.00 88.62 96 GLU A C 1
ATOM 813 O O . GLU A 1 96 ? 33.003 1.705 -21.772 1.00 88.62 96 GLU A O 1
ATOM 818 N N . TYR A 1 97 ? 32.941 1.426 -19.539 1.00 89.69 97 TYR A N 1
ATOM 819 C CA . TYR A 1 97 ? 34.385 1.301 -19.358 1.00 89.69 97 TYR A CA 1
ATOM 820 C C . TYR A 1 97 ? 34.944 0.067 -20.081 1.00 89.69 97 TYR A C 1
ATOM 822 O O . TYR A 1 97 ? 35.871 0.198 -20.884 1.00 89.69 97 TYR A O 1
ATOM 830 N N . ASP A 1 98 ? 34.320 -1.098 -19.893 1.00 85.31 98 ASP A N 1
ATOM 831 C CA . ASP A 1 98 ? 34.711 -2.353 -20.549 1.00 85.31 98 ASP A CA 1
ATOM 832 C C . ASP A 1 98 ? 34.645 -2.218 -22.08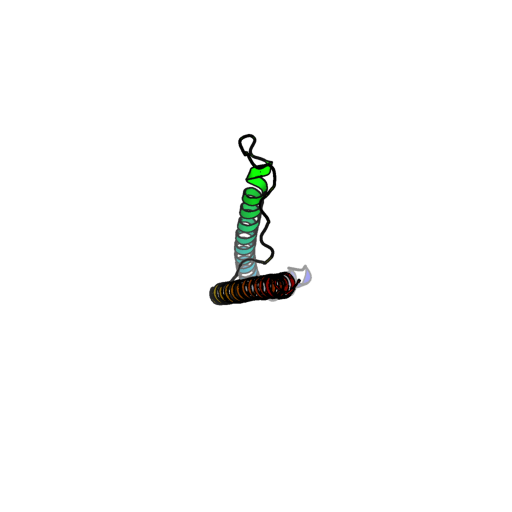6 1.00 85.31 98 ASP A C 1
ATOM 834 O O . ASP A 1 98 ? 35.558 -2.623 -22.813 1.00 85.31 98 ASP A O 1
ATOM 838 N N . MET A 1 99 ? 33.606 -1.552 -22.607 1.00 81.56 99 MET A N 1
ATOM 839 C CA . MET A 1 99 ? 33.472 -1.256 -24.040 1.00 81.56 99 MET A CA 1
ATOM 840 C C . MET A 1 99 ? 34.561 -0.304 -24.563 1.00 81.56 99 MET A C 1
ATOM 842 O O . MET A 1 99 ? 34.988 -0.427 -25.717 1.00 81.56 99 MET A O 1
ATOM 846 N N . GLN A 1 100 ? 35.027 0.649 -23.751 1.00 78.75 100 GLN A N 1
ATOM 847 C CA . GLN A 1 100 ? 36.146 1.524 -24.112 1.00 78.75 100 GLN A CA 1
ATOM 848 C C . GLN A 1 100 ? 37.487 0.780 -24.120 1.00 78.75 100 GLN A C 1
ATOM 850 O O . GLN A 1 100 ? 38.321 1.052 -24.989 1.00 78.75 100 GLN A O 1
ATOM 855 N N . GLU A 1 101 ? 37.703 -0.164 -23.202 1.00 75.00 101 GLU A N 1
ATOM 856 C CA . GLU A 1 101 ? 38.907 -1.001 -23.194 1.00 75.00 101 GLU A CA 1
ATOM 857 C C . GLU A 1 101 ? 38.978 -1.913 -24.420 1.00 75.00 101 GLU A C 1
ATOM 859 O O . GLU A 1 101 ? 40.023 -1.973 -25.073 1.00 75.00 101 GLU A O 1
ATOM 864 N N . ILE A 1 102 ? 37.858 -2.537 -24.805 1.00 70.94 102 ILE A N 1
ATOM 865 C CA . ILE A 1 102 ? 37.769 -3.350 -26.028 1.00 70.94 102 ILE A CA 1
ATOM 866 C C . ILE A 1 102 ? 38.122 -2.509 -27.266 1.00 70.94 102 ILE A C 1
ATOM 868 O O . ILE A 1 102 ? 38.918 -2.942 -28.103 1.00 70.94 102 ILE A O 1
ATOM 872 N N . LYS A 1 103 ? 37.606 -1.274 -27.368 1.00 70.00 103 LYS A N 1
ATOM 873 C CA . LYS A 1 103 ? 37.938 -0.354 -28.474 1.00 70.00 103 LYS A CA 1
ATOM 874 C C . LYS A 1 103 ? 39.425 0.023 -28.496 1.00 70.00 103 LYS A C 1
ATOM 876 O O . LYS A 1 103 ? 40.065 -0.087 -29.540 1.00 70.00 103 LYS A O 1
ATOM 881 N N . LYS A 1 104 ? 40.012 0.382 -27.346 1.00 68.50 104 LYS A N 1
ATOM 882 C CA . LYS A 1 104 ? 41.451 0.703 -27.226 1.00 68.50 104 LYS A CA 1
ATOM 883 C C . LYS A 1 104 ? 42.370 -0.509 -27.434 1.00 68.50 104 LYS A C 1
ATOM 885 O O . LYS A 1 104 ? 43.543 -0.337 -27.773 1.00 68.50 104 LYS A O 1
ATOM 890 N N . GLY A 1 105 ? 41.889 -1.725 -27.178 1.00 62.06 105 GLY A N 1
ATOM 891 C CA . GLY A 1 105 ? 42.589 -2.977 -27.476 1.00 62.06 105 GLY A CA 1
ATOM 892 C C . GLY A 1 105 ? 42.588 -3.297 -28.974 1.00 62.06 105 GLY A C 1
ATOM 893 O O . GLY A 1 105 ? 43.633 -3.636 -29.529 1.00 62.06 105 GLY A O 1
ATOM 894 N N . GLY A 1 106 ? 41.451 -3.098 -29.649 1.00 60.00 106 GLY A N 1
ATOM 895 C CA . GLY A 1 106 ? 41.322 -3.265 -31.101 1.00 60.00 106 GLY A CA 1
ATOM 896 C C . GLY A 1 106 ? 42.172 -2.277 -31.910 1.00 60.00 106 GLY A C 1
ATOM 897 O O . GLY A 1 106 ? 42.840 -2.674 -32.863 1.00 60.00 106 GLY A O 1
ATOM 898 N N . GLU A 1 107 ? 42.235 -1.009 -31.492 1.00 57.66 107 GLU A N 1
ATOM 899 C CA . GLU A 1 107 ? 43.067 0.018 -32.144 1.00 57.66 107 GLU A CA 1
ATOM 900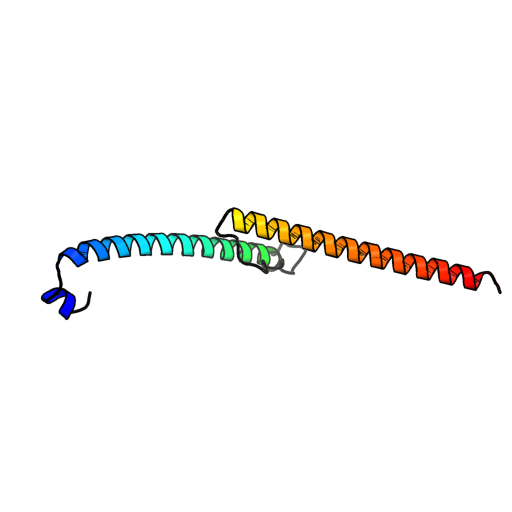 C C . GLU A 1 107 ? 44.580 -0.237 -32.009 1.00 57.66 107 GLU A C 1
ATOM 902 O O . GLU A 1 107 ? 45.351 0.155 -32.885 1.00 57.66 107 GLU A O 1
ATOM 907 N N . ARG A 1 108 ? 45.023 -0.914 -30.938 1.00 54.91 108 ARG A N 1
ATOM 908 C CA . ARG A 1 108 ? 46.436 -1.289 -30.746 1.00 54.91 108 ARG A CA 1
ATOM 909 C C . ARG A 1 108 ? 46.867 -2.453 -31.642 1.00 54.91 108 ARG A C 1
ATOM 911 O O . ARG A 1 108 ? 47.984 -2.422 -32.145 1.00 54.91 108 ARG A O 1
ATOM 918 N N . ASN A 1 109 ? 45.989 -3.423 -31.902 1.00 55.72 109 ASN A N 1
ATOM 919 C CA . ASN A 1 109 ? 46.279 -4.529 -32.826 1.00 55.72 109 ASN A CA 1
ATOM 920 C C . ASN A 1 109 ? 46.200 -4.125 -34.310 1.00 55.72 109 ASN A C 1
ATOM 922 O O . ASN A 1 109 ? 46.868 -4.738 -35.134 1.00 55.72 109 ASN A O 1
ATOM 926 N N . GLY A 1 110 ? 45.438 -3.084 -34.659 1.00 55.38 110 GLY A N 1
ATOM 927 C CA . GLY A 1 110 ? 45.336 -2.581 -36.037 1.00 55.38 110 GLY A CA 1
ATOM 928 C C . GLY A 1 110 ? 46.485 -1.676 -36.507 1.00 55.38 110 GLY A C 1
ATOM 929 O O . GLY A 1 110 ? 46.530 -1.343 -37.685 1.00 55.38 110 GLY A O 1
ATOM 930 N N . ARG A 1 111 ? 47.401 -1.257 -35.620 1.00 54.50 111 ARG A N 1
ATOM 931 C CA . ARG A 1 111 ? 48.561 -0.400 -35.962 1.00 54.50 111 ARG A CA 1
ATOM 932 C C . ARG A 1 111 ? 49.870 -1.162 -36.207 1.00 54.50 111 ARG A C 1
ATOM 934 O O . ARG A 1 111 ? 50.850 -0.535 -36.589 1.00 54.50 111 ARG A O 1
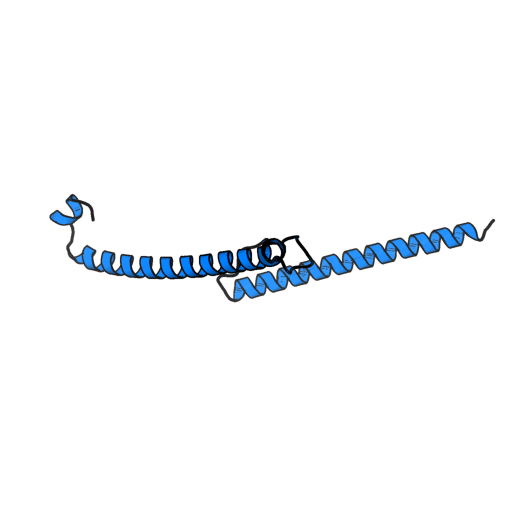ATOM 941 N N . ASN A 1 112 ? 49.888 -2.477 -35.986 1.00 54.41 112 ASN A N 1
ATOM 942 C CA . ASN A 1 112 ? 51.076 -3.329 -36.134 1.00 54.41 112 ASN A CA 1
ATOM 943 C C . ASN A 1 112 ? 51.061 -4.189 -37.416 1.00 54.41 112 ASN A C 1
ATOM 945 O O . ASN A 1 112 ? 51.717 -5.228 -37.446 1.00 54.41 112 ASN A O 1
ATOM 949 N N . ASN A 1 113 ? 50.328 -3.780 -38.458 1.00 46.91 113 ASN A N 1
ATOM 950 C CA . ASN A 1 113 ? 50.313 -4.444 -39.766 1.00 46.91 113 ASN A CA 1
ATOM 951 C C . ASN A 1 113 ? 50.548 -3.429 -40.885 1.00 46.91 113 ASN A C 1
ATOM 953 O O . ASN A 1 113 ? 49.897 -2.361 -40.826 1.00 46.91 113 ASN A O 1
#

Foldseek 3Di:
DDPCCVPPNDPVVVVVVVVVVVVVVVVVVVVVVLVVVLVVQVCQQCVLCPPPPHPDNHGHDRDPDRDDPDPVSVVVVVVVVVVVVVVVVVVVVVVVVVVVVVVVVVVVVVVPD

Radius of gyration: 29.28 Å; chains: 1; bounding box: 83×32×69 Å